Protein AF-A0ABC8CJM3-F1 (afdb_monomer_lite)

Sequence (116 aa):
MDVPVALTVAENIARCACIILVVLPLGVGRVELRTRGARWTYFGLSAAALTVYCATWVPYLHTPTFVTGLELALLPAVMFISCSAALRHHLLTAAGLLFAAAHIWITALAHNGLAS

pLDDT: mean 81.02, std 9.42, range [39.97, 91.38]

Foldseek 3Di:
DDDDPVLVVLLVVLVVQLLCCLVDVVQQDPVQCVDPVSVCLSVVLSVVLVVVLVVLVVVCVVDPDLVSLLCNQPVSLVSQCVSCVVRVRVSSPVSSVSNNVSSNVNSCCVPVPPPD

Organism: Corynebacterium striatum (NCBI:txid43770)

Radius of gyration: 15.53 Å; chains: 1; bounding box: 35×24×46 Å

Secondary structure (DSSP, 8-state):
-PPPHHHHHHHHHHHHHHHHHHHS-TTS-TTTTSSHHHHHHHHHHHHHHHHHHHHHHHHHHH---HHHHHHHHHHHHHHHHHHHHHTT-HHHHHHHHHHHHHHHHHHHHHHH-S--

Structure (mmCIF, N/CA/C/O backbone):
data_AF-A0ABC8CJM3-F1
#
_entry.id   AF-A0ABC8CJM3-F1
#
loop_
_atom_site.group_PDB
_atom_site.id
_atom_site.type_symbol
_atom_site.label_atom_id
_atom_site.label_alt_id
_atom_site.label_comp_id
_atom_site.label_asym_id
_atom_site.label_entity_id
_atom_site.label_seq_id
_atom_site.pdbx_PDB_ins_code
_atom_site.Cartn_x
_atom_site.Cartn_y
_atom_site.Cartn_z
_atom_site.occupancy
_atom_site.B_iso_or_equiv
_atom_site.auth_seq_id
_atom_site.auth_comp_id
_atom_site.auth_asym_id
_atom_site.auth_atom_id
_atom_site.pdbx_PDB_model_num
ATOM 1 N N . MET A 1 1 ? 7.654 -9.121 -23.086 1.00 52.78 1 MET A N 1
ATOM 2 C CA . MET A 1 1 ? 6.268 -9.507 -22.749 1.00 52.78 1 MET A CA 1
ATOM 3 C C . MET A 1 1 ? 5.576 -8.294 -22.169 1.00 52.78 1 MET A C 1
ATOM 5 O O . MET A 1 1 ? 6.157 -7.670 -21.289 1.00 52.78 1 MET A O 1
ATOM 9 N N . ASP A 1 2 ? 4.385 -7.962 -22.653 1.00 67.94 2 ASP A N 1
ATOM 10 C CA . ASP A 1 2 ? 3.602 -6.854 -22.105 1.00 67.94 2 ASP A CA 1
ATOM 11 C C . ASP A 1 2 ? 3.017 -7.226 -20.738 1.00 67.94 2 ASP A C 1
ATOM 13 O O . ASP A 1 2 ? 2.689 -8.388 -20.479 1.00 67.94 2 ASP A O 1
ATOM 17 N N . VAL A 1 3 ? 2.894 -6.241 -19.845 1.00 75.31 3 VAL A N 1
ATOM 18 C CA . VAL A 1 3 ? 2.231 -6.433 -18.549 1.00 75.31 3 VAL A CA 1
ATOM 19 C C . VAL A 1 3 ? 0.773 -6.835 -18.802 1.00 75.31 3 VAL A C 1
ATOM 21 O O . VAL A 1 3 ? 0.061 -6.105 -19.496 1.00 75.31 3 VAL A O 1
ATOM 24 N N . PRO A 1 4 ? 0.289 -7.966 -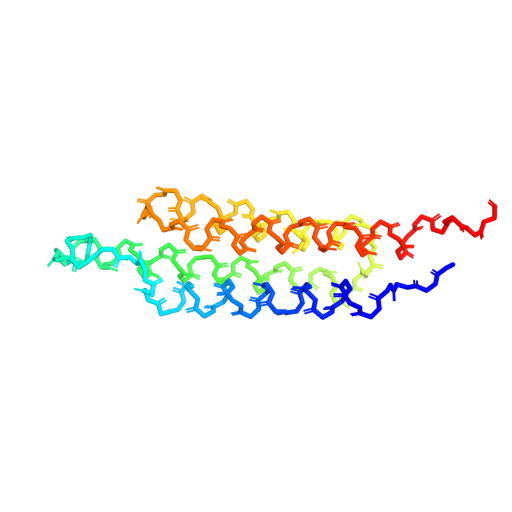18.250 1.00 86.38 4 PRO A N 1
ATOM 25 C CA . PRO A 1 4 ? -1.089 -8.386 -18.456 1.00 86.38 4 PRO A CA 1
ATOM 26 C C . PRO A 1 4 ? -2.063 -7.310 -17.971 1.00 86.38 4 PRO A C 1
ATOM 28 O O . PRO A 1 4 ? -1.988 -6.881 -16.820 1.00 86.38 4 PRO A O 1
ATOM 31 N N . VAL A 1 5 ? -3.032 -6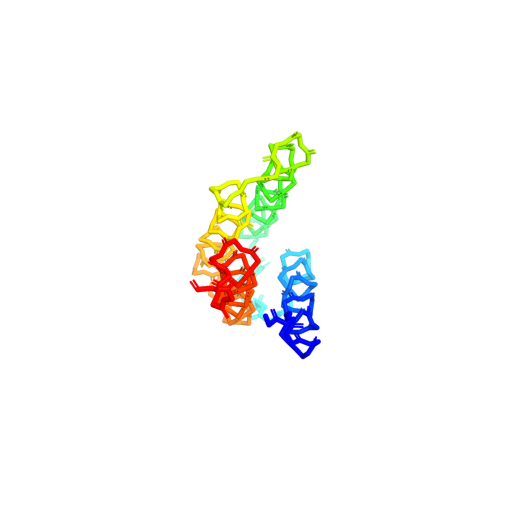.930 -18.808 1.00 87.38 5 VAL A N 1
ATOM 32 C CA . VAL A 1 5 ? -4.053 -5.923 -18.454 1.00 87.38 5 VAL A CA 1
ATOM 33 C C . VAL A 1 5 ? -4.762 -6.286 -17.148 1.00 87.38 5 VAL A C 1
ATOM 35 O O . VAL A 1 5 ? -4.984 -5.424 -16.303 1.00 87.38 5 VAL A O 1
ATOM 38 N N . ALA A 1 6 ? -5.054 -7.573 -16.941 1.00 87.38 6 ALA A N 1
ATOM 39 C CA . ALA A 1 6 ? -5.676 -8.067 -15.716 1.00 87.38 6 ALA A CA 1
ATOM 40 C C . ALA A 1 6 ? -4.849 -7.759 -14.454 1.00 87.38 6 ALA A C 1
ATOM 42 O O . ALA A 1 6 ? -5.426 -7.444 -13.417 1.00 87.38 6 ALA A O 1
ATOM 43 N N . LEU A 1 7 ? -3.516 -7.808 -14.541 1.00 87.94 7 LEU A N 1
ATOM 44 C CA . LEU A 1 7 ? -2.624 -7.528 -13.417 1.00 87.94 7 LEU A CA 1
ATOM 45 C C . LEU A 1 7 ? -2.611 -6.034 -13.079 1.00 87.94 7 LEU A C 1
ATOM 47 O O . LEU A 1 7 ? -2.718 -5.674 -11.911 1.00 87.94 7 LEU A O 1
ATOM 51 N N . THR A 1 8 ? -2.561 -5.168 -14.092 1.00 87.81 8 THR A N 1
ATOM 52 C CA . THR A 1 8 ? -2.652 -3.709 -13.914 1.00 87.81 8 THR A CA 1
ATOM 53 C C . THR A 1 8 ? -4.018 -3.290 -13.369 1.00 87.81 8 THR A C 1
ATOM 55 O O . THR A 1 8 ? -4.108 -2.438 -12.489 1.00 87.81 8 THR A O 1
ATOM 58 N N . VAL A 1 9 ? -5.099 -3.920 -13.841 1.00 90.12 9 VAL A N 1
ATOM 59 C CA . VAL A 1 9 ? -6.452 -3.699 -13.310 1.00 90.12 9 VAL A CA 1
ATOM 60 C C . VAL A 1 9 ? -6.538 -4.149 -11.852 1.00 90.12 9 VAL A C 1
ATOM 62 O O . VAL A 1 9 ? -7.046 -3.400 -11.021 1.00 90.12 9 VAL A O 1
ATOM 65 N N . ALA A 1 10 ? -6.013 -5.331 -11.518 1.00 88.69 10 ALA A N 1
ATOM 66 C CA . ALA A 1 10 ? -5.978 -5.826 -10.145 1.00 88.69 10 ALA A CA 1
ATOM 67 C C . ALA A 1 10 ? -5.164 -4.911 -9.218 1.00 88.69 10 ALA A C 1
ATOM 69 O O . ALA A 1 10 ? -5.623 -4.606 -8.118 1.00 88.69 10 ALA A O 1
ATOM 70 N N . GLU A 1 11 ? -4.004 -4.426 -9.667 1.00 91.38 11 GLU A N 1
ATOM 71 C CA . GLU A 1 11 ? -3.179 -3.469 -8.925 1.00 91.38 11 GLU A CA 1
ATOM 72 C C . GLU A 1 11 ? -3.946 -2.180 -8.633 1.00 91.38 11 GLU A C 1
ATOM 74 O O . GLU A 1 11 ? -3.994 -1.739 -7.484 1.00 91.38 11 GLU A O 1
ATOM 79 N N . ASN A 1 12 ? -4.619 -1.620 -9.640 1.00 89.06 12 ASN A N 1
ATOM 80 C CA . ASN A 1 12 ? -5.360 -0.380 -9.473 1.00 89.06 12 ASN A CA 1
ATOM 81 C C . ASN A 1 12 ? -6.602 -0.564 -8.585 1.00 89.06 12 ASN A C 1
ATOM 83 O O . ASN A 1 12 ? -6.876 0.275 -7.729 1.00 89.06 12 ASN A O 1
ATOM 87 N N . ILE A 1 13 ? -7.322 -1.685 -8.719 1.00 90.50 13 ILE A N 1
ATOM 88 C CA . ILE A 1 13 ? -8.436 -2.032 -7.822 1.00 90.50 13 ILE A CA 1
ATOM 89 C C . ILE A 1 13 ? -7.934 -2.159 -6.382 1.00 90.50 13 ILE A C 1
ATOM 91 O O . ILE A 1 13 ? -8.541 -1.588 -5.477 1.00 90.50 13 ILE A O 1
ATOM 95 N N . ALA A 1 14 ? -6.823 -2.866 -6.160 1.00 88.88 14 ALA A N 1
ATOM 96 C CA . ALA A 1 14 ? -6.248 -3.047 -4.832 1.00 88.88 14 ALA A CA 1
ATOM 97 C C . ALA A 1 14 ? -5.765 -1.717 -4.235 1.00 88.88 14 ALA A C 1
ATOM 99 O O . ALA A 1 14 ? -6.042 -1.433 -3.072 1.00 88.88 14 ALA A O 1
ATOM 100 N N . ARG A 1 15 ? -5.130 -0.857 -5.039 1.00 89.62 15 ARG A N 1
ATOM 101 C CA . ARG A 1 15 ? -4.723 0.500 -4.650 1.00 89.62 15 ARG A CA 1
ATOM 102 C C . ARG A 1 15 ? -5.924 1.346 -4.230 1.00 89.62 15 ARG A C 1
ATOM 104 O O . ARG A 1 15 ? -5.917 1.931 -3.147 1.00 89.62 15 ARG A O 1
ATOM 111 N N . CYS A 1 16 ? -6.970 1.387 -5.057 1.00 88.75 16 CYS A N 1
ATOM 112 C CA . CYS A 1 16 ? -8.205 2.100 -4.743 1.00 88.75 16 CYS A CA 1
ATOM 113 C C . CYS A 1 16 ? -8.861 1.543 -3.476 1.00 88.75 16 CYS A C 1
ATOM 115 O O . CYS A 1 16 ? -9.270 2.321 -2.617 1.00 88.75 16 CYS A O 1
ATOM 117 N N . ALA A 1 17 ? -8.909 0.218 -3.321 1.00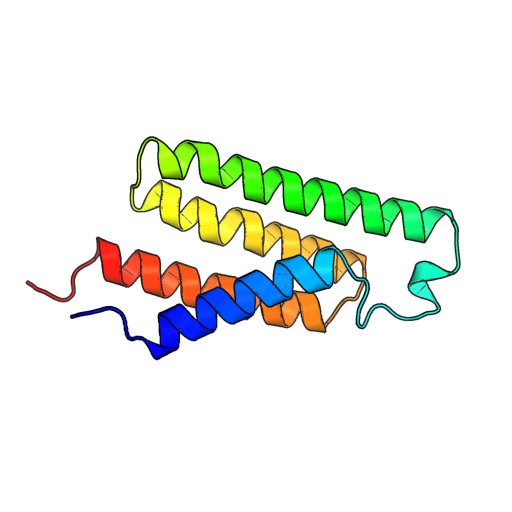 88.12 17 ALA A N 1
ATOM 118 C CA . ALA A 1 17 ? -9.428 -0.424 -2.122 1.00 88.12 17 ALA A CA 1
ATOM 119 C C . ALA A 1 17 ? -8.628 -0.018 -0.875 1.00 88.12 17 ALA A C 1
ATOM 121 O O . ALA A 1 17 ? -9.236 0.399 0.103 1.00 88.12 17 ALA A O 1
ATOM 122 N N . CYS A 1 18 ? -7.291 -0.046 -0.906 1.00 87.25 18 CYS A N 1
ATOM 123 C CA . CYS A 1 18 ? -6.452 0.408 0.209 1.00 87.25 18 CYS A CA 1
ATOM 124 C C . CYS A 1 18 ? -6.754 1.857 0.608 1.00 87.25 18 CYS A C 1
ATOM 126 O O . CYS A 1 18 ? -6.958 2.133 1.787 1.00 87.25 18 CYS A O 1
ATOM 128 N N . ILE A 1 19 ? -6.839 2.771 -0.363 1.00 87.19 19 ILE A N 1
ATOM 129 C CA . ILE A 1 19 ? -7.137 4.188 -0.105 1.00 87.19 19 ILE A CA 1
ATOM 130 C C . ILE A 1 19 ? -8.536 4.343 0.502 1.00 87.19 19 ILE A C 1
ATOM 132 O O . ILE A 1 19 ? -8.699 5.019 1.518 1.00 87.19 19 ILE A O 1
ATOM 136 N N . ILE A 1 20 ? -9.544 3.692 -0.084 1.00 86.56 20 ILE A N 1
ATOM 137 C CA . ILE A 1 20 ? -10.929 3.755 0.395 1.00 86.56 20 ILE A CA 1
ATOM 138 C C . ILE A 1 20 ? -11.038 3.190 1.811 1.00 86.56 20 ILE A C 1
ATOM 140 O O . ILE A 1 20 ? -11.675 3.818 2.644 1.00 86.56 20 ILE A O 1
ATOM 144 N N . LEU A 1 21 ? -10.416 2.044 2.096 1.00 84.12 21 LEU A N 1
ATOM 145 C CA . LEU A 1 21 ? -10.473 1.377 3.402 1.00 84.12 21 LEU A CA 1
ATOM 146 C C . LEU A 1 21 ? -9.658 2.100 4.484 1.00 84.12 21 LEU A C 1
ATOM 148 O O . LEU A 1 21 ? -9.957 1.973 5.664 1.00 84.12 21 LEU A O 1
ATOM 152 N N . VAL A 1 22 ? -8.636 2.867 4.103 1.00 83.88 22 VAL A N 1
ATOM 153 C CA . VAL A 1 22 ? -7.912 3.761 5.019 1.00 83.88 22 VAL A CA 1
ATOM 154 C C . VAL A 1 22 ? -8.756 4.993 5.353 1.00 83.88 22 VAL A C 1
ATOM 156 O O . VAL A 1 22 ? -8.847 5.392 6.513 1.00 83.88 22 VAL A O 1
ATOM 159 N N . VAL A 1 23 ? -9.422 5.592 4.364 1.00 82.06 23 VAL A N 1
ATOM 160 C CA . VAL A 1 23 ? -10.234 6.806 4.566 1.00 82.06 23 VAL A CA 1
ATOM 161 C C . VAL A 1 23 ? -11.572 6.494 5.239 1.00 82.06 23 VAL A C 1
ATOM 163 O O . VAL A 1 23 ? -11.998 7.204 6.151 1.00 82.06 23 VAL A O 1
ATOM 166 N N . LEU A 1 24 ? -12.239 5.431 4.798 1.00 80.75 24 LEU A N 1
ATOM 167 C CA . LEU A 1 24 ? -13.518 4.966 5.311 1.00 80.75 24 LEU A CA 1
ATOM 168 C C . LEU A 1 24 ? -13.286 3.692 6.129 1.00 80.75 24 LEU A C 1
ATOM 170 O O . LEU A 1 24 ? -12.822 2.707 5.562 1.00 80.75 24 LEU A O 1
ATOM 174 N N . PRO A 1 25 ? -13.671 3.654 7.417 1.00 73.06 25 PRO A N 1
ATOM 175 C CA . PRO A 1 25 ? -13.470 2.492 8.284 1.00 73.06 25 PRO A CA 1
ATOM 176 C C . PRO A 1 25 ? -14.447 1.343 7.974 1.00 73.06 25 PRO A C 1
ATOM 178 O O . PRO A 1 25 ? -15.237 0.906 8.815 1.00 73.06 25 PRO A O 1
ATOM 181 N N . LEU A 1 26 ? -14.442 0.860 6.736 1.00 74.81 26 LEU A N 1
ATOM 182 C CA . LEU A 1 26 ? -15.321 -0.197 6.254 1.00 74.81 26 LEU A CA 1
ATOM 183 C C . LEU A 1 26 ? -14.764 -1.559 6.664 1.00 74.81 26 LEU A C 1
ATOM 185 O O . LEU A 1 26 ? -13.780 -2.035 6.114 1.00 74.81 26 LEU A O 1
ATOM 189 N N . GLY A 1 27 ? -15.423 -2.224 7.611 1.00 68.38 27 GLY A N 1
ATOM 190 C CA . GLY A 1 27 ? -14.963 -3.513 8.140 1.00 68.38 27 GLY A CA 1
ATOM 191 C C . GLY A 1 27 ? -14.109 -3.400 9.404 1.00 68.38 27 GLY A C 1
ATOM 192 O O . GLY A 1 27 ? -13.685 -4.426 9.931 1.00 68.38 27 GLY A O 1
ATOM 193 N N . VAL A 1 28 ? -13.921 -2.187 9.935 1.00 70.00 28 VAL A N 1
ATOM 194 C CA . VAL A 1 28 ? -13.525 -1.979 11.335 1.00 70.00 28 VAL A CA 1
ATOM 195 C C . VAL A 1 28 ? -14.757 -2.204 12.210 1.00 70.00 28 VAL A C 1
ATOM 197 O O . VAL A 1 28 ? -15.835 -1.673 11.927 1.00 70.00 28 VAL A O 1
ATOM 200 N N . GLY A 1 29 ? -14.636 -3.004 13.269 1.00 66.00 29 GLY A N 1
ATOM 201 C CA . GLY A 1 29 ? -15.760 -3.271 14.158 1.00 66.00 29 GLY A CA 1
ATOM 202 C C . GLY A 1 29 ? -16.295 -1.984 14.794 1.00 66.00 29 GLY A C 1
ATOM 203 O O . GLY A 1 29 ? -15.545 -1.092 15.194 1.00 66.00 29 GLY A O 1
ATOM 204 N N . ARG A 1 30 ? -17.624 -1.889 14.959 1.00 60.94 30 ARG A N 1
ATOM 205 C CA . ARG A 1 30 ? -18.267 -0.764 15.679 1.00 60.94 30 ARG A CA 1
ATOM 206 C C . ARG A 1 30 ? -17.730 -0.598 17.109 1.00 60.94 30 ARG A C 1
ATOM 208 O O . ARG A 1 30 ? -17.848 0.478 17.691 1.00 60.94 30 ARG A O 1
ATOM 215 N N . VAL A 1 31 ? -17.159 -1.665 17.672 1.00 57.75 31 VAL A N 1
ATOM 216 C CA . VAL A 1 31 ? -16.538 -1.684 19.000 1.00 57.75 31 VAL A CA 1
ATOM 217 C C . VAL A 1 31 ? -15.164 -1.006 18.978 1.00 57.75 31 VAL A C 1
ATOM 219 O O . VAL A 1 31 ? -14.897 -0.205 19.874 1.00 57.75 31 VAL A O 1
ATOM 222 N N . GLU A 1 32 ? -14.339 -1.238 17.949 1.00 61.19 32 GLU A N 1
ATOM 223 C CA . GLU A 1 32 ? -13.020 -0.605 17.811 1.00 61.19 32 GLU A CA 1
ATOM 224 C C . GLU A 1 32 ? -13.106 0.929 17.683 1.00 61.19 32 GLU A C 1
ATOM 226 O O . GLU A 1 32 ? -12.250 1.624 18.212 1.00 61.19 32 GLU A O 1
ATOM 231 N N . LEU A 1 33 ? -14.165 1.502 17.095 1.00 66.50 33 LEU A N 1
ATOM 232 C CA . LEU A 1 33 ? -14.328 2.968 16.966 1.00 66.50 33 LEU A CA 1
ATOM 233 C C . LEU A 1 33 ? -15.141 3.628 18.091 1.00 66.50 33 LEU A C 1
ATOM 235 O O . LEU A 1 33 ? -15.466 4.821 18.027 1.00 66.50 33 LEU A O 1
ATOM 239 N N . ARG A 1 34 ? -15.503 2.874 19.134 1.00 71.69 34 ARG A N 1
ATOM 240 C CA . ARG A 1 34 ? -16.432 3.349 20.169 1.00 71.69 34 ARG A CA 1
ATOM 241 C C . ARG A 1 34 ? -15.834 4.473 21.017 1.00 71.69 34 ARG A C 1
ATOM 243 O O . ARG A 1 34 ? -16.533 5.428 21.363 1.00 71.69 34 ARG A O 1
ATOM 250 N N . THR A 1 35 ? -14.539 4.407 21.323 1.00 78.50 35 THR A N 1
ATOM 251 C CA . THR A 1 35 ? -13.865 5.405 22.165 1.00 78.50 35 THR A CA 1
ATOM 252 C C . THR A 1 35 ? -13.297 6.557 21.336 1.00 78.50 35 THR A C 1
ATOM 254 O O . THR A 1 35 ? -12.899 6.394 20.183 1.00 78.50 35 THR A O 1
ATOM 257 N N . ARG A 1 36 ? -13.243 7.756 21.932 1.00 78.88 36 ARG A N 1
ATOM 258 C CA . ARG A 1 36 ? -12.650 8.935 21.281 1.00 78.88 36 ARG A CA 1
ATOM 259 C C . ARG A 1 36 ? -11.169 8.709 20.957 1.00 78.88 36 ARG A C 1
ATOM 261 O O . ARG A 1 36 ? -10.730 9.119 19.892 1.00 78.88 36 ARG A O 1
ATOM 268 N N . GLY A 1 37 ? -10.444 8.017 21.842 1.00 79.75 37 GLY A N 1
ATOM 269 C CA . GLY A 1 37 ? -9.042 7.645 21.636 1.00 79.75 37 GLY A CA 1
ATOM 270 C C . GLY A 1 37 ? -8.851 6.747 20.416 1.00 79.75 37 GLY A C 1
ATOM 271 O O . GLY A 1 37 ? -8.078 7.094 19.534 1.00 79.75 37 GLY A O 1
ATOM 272 N N . ALA A 1 38 ? -9.626 5.666 20.297 1.00 77.00 38 ALA A N 1
ATOM 273 C CA . ALA A 1 38 ? -9.480 4.740 19.177 1.00 77.00 38 ALA A CA 1
ATOM 274 C C . ALA A 1 38 ? -9.829 5.372 17.817 1.00 77.00 38 ALA A C 1
ATOM 276 O O . ALA A 1 38 ? -9.175 5.074 16.821 1.00 77.00 38 ALA A O 1
ATOM 277 N N . ARG A 1 39 ? -10.784 6.315 17.771 1.00 79.62 39 ARG A N 1
ATOM 278 C CA . ARG A 1 39 ? -11.045 7.110 16.555 1.00 79.62 39 ARG A CA 1
ATOM 279 C C . ARG A 1 39 ? -9.853 7.981 16.164 1.00 79.62 39 ARG A C 1
ATOM 281 O O . ARG A 1 39 ? -9.489 8.003 14.994 1.00 79.62 39 ARG A O 1
ATOM 288 N N . TRP A 1 40 ? -9.234 8.678 17.118 1.00 83.62 40 TRP A N 1
ATOM 289 C CA . TRP A 1 40 ? -8.044 9.488 16.837 1.00 83.62 40 TRP A CA 1
ATOM 290 C C . TRP A 1 40 ? -6.859 8.639 16.393 1.00 83.62 40 TRP A C 1
ATOM 292 O O . TRP A 1 40 ? -6.173 9.018 15.451 1.00 83.62 40 TRP A O 1
ATOM 302 N N . THR A 1 41 ? -6.650 7.478 17.014 1.00 82.12 41 THR A N 1
ATOM 303 C CA . THR A 1 41 ? -5.617 6.529 16.588 1.00 82.12 41 THR A CA 1
ATOM 304 C C . THR A 1 41 ? -5.885 6.027 15.172 1.00 82.12 41 THR A C 1
ATOM 306 O O . THR A 1 41 ? -4.976 6.050 14.350 1.00 82.12 41 THR A O 1
ATOM 309 N N . TYR A 1 42 ? -7.130 5.653 14.857 1.00 81.94 42 TYR A N 1
ATOM 310 C CA . TYR A 1 42 ? -7.530 5.240 13.511 1.00 81.94 42 TYR A CA 1
ATOM 311 C C . TYR A 1 42 ? -7.223 6.323 12.471 1.00 81.94 42 TYR A C 1
ATOM 313 O O . TYR A 1 42 ? -6.484 6.072 11.522 1.00 81.94 42 TYR A O 1
ATOM 321 N N . PHE A 1 43 ? -7.748 7.538 12.657 1.00 82.94 43 PHE A N 1
ATOM 322 C CA . PHE A 1 43 ? -7.558 8.623 11.692 1.00 82.94 43 PHE A CA 1
ATOM 323 C C . PHE A 1 43 ? -6.105 9.095 11.632 1.00 82.94 43 PHE A C 1
ATOM 325 O O . PHE A 1 43 ? -5.627 9.420 10.552 1.00 82.94 43 PHE A O 1
ATOM 332 N N . GLY A 1 44 ? -5.387 9.094 12.757 1.00 87.25 44 GLY A N 1
ATOM 333 C CA . GLY A 1 44 ? -3.972 9.453 12.818 1.00 87.25 44 GLY A CA 1
ATOM 334 C C . GLY A 1 44 ? -3.089 8.471 12.051 1.00 87.25 44 GLY A C 1
ATOM 335 O O . GLY A 1 44 ? -2.309 8.894 11.202 1.00 87.25 44 GLY A O 1
ATOM 336 N N . LEU A 1 45 ? -3.253 7.164 12.286 1.00 84.19 45 LEU A N 1
ATOM 337 C CA . LEU A 1 45 ? -2.522 6.132 11.544 1.00 84.19 45 LEU A CA 1
ATOM 338 C C . LEU A 1 45 ? -2.913 6.119 10.062 1.00 84.19 45 LEU A C 1
ATOM 340 O O . LEU A 1 45 ? -2.051 5.962 9.204 1.00 84.19 45 LEU A O 1
ATOM 344 N N . SER A 1 46 ? -4.189 6.348 9.751 1.00 85.00 46 SER A N 1
ATOM 345 C CA . SER A 1 46 ? -4.686 6.441 8.374 1.00 85.00 46 SER A CA 1
ATOM 346 C C . SER A 1 46 ? -4.120 7.655 7.632 1.00 85.00 46 SER A C 1
ATOM 348 O O . SER A 1 46 ? -3.684 7.538 6.489 1.00 85.00 46 SER A O 1
ATOM 350 N N . ALA A 1 47 ? -4.067 8.818 8.285 1.00 86.88 47 ALA A N 1
ATOM 351 C CA . ALA A 1 47 ? -3.491 10.034 7.720 1.00 86.88 47 ALA A CA 1
ATOM 352 C C . ALA A 1 47 ? -1.975 9.903 7.528 1.00 86.88 47 ALA A C 1
ATOM 354 O O . ALA A 1 47 ? -1.459 10.258 6.468 1.00 86.88 47 ALA A O 1
ATOM 355 N N . ALA A 1 48 ? -1.268 9.343 8.515 1.00 87.56 48 ALA A N 1
ATOM 356 C CA . ALA A 1 48 ? 0.148 9.011 8.388 1.00 87.56 48 ALA A CA 1
ATOM 357 C C . ALA A 1 48 ? 0.379 8.055 7.211 1.00 87.56 48 ALA A C 1
ATOM 359 O O . ALA A 1 48 ? 1.272 8.290 6.397 1.00 87.56 48 ALA A O 1
ATOM 360 N N . ALA A 1 49 ? -0.487 7.046 7.068 1.00 84.44 49 ALA A N 1
ATOM 361 C CA . ALA A 1 49 ? -0.412 6.102 5.971 1.00 84.44 49 ALA A CA 1
ATOM 362 C C . ALA A 1 49 ? -0.566 6.773 4.602 1.00 84.44 49 ALA A C 1
ATOM 364 O O . ALA A 1 49 ? 0.251 6.601 3.699 1.00 84.44 49 ALA A O 1
ATOM 365 N N . LEU A 1 50 ? -1.572 7.622 4.450 1.00 86.31 50 LEU A N 1
ATOM 366 C CA . LEU A 1 50 ? -1.759 8.346 3.200 1.00 86.31 50 LEU A CA 1
ATOM 367 C C . LEU A 1 50 ? -0.595 9.310 2.909 1.00 86.31 50 LEU A C 1
ATOM 369 O O . LEU A 1 50 ? -0.185 9.454 1.761 1.00 86.31 50 LEU A O 1
ATOM 373 N N . THR A 1 51 ? -0.028 9.926 3.948 1.00 88.19 51 THR A N 1
ATOM 374 C CA . THR A 1 51 ? 1.083 10.882 3.822 1.00 88.19 51 THR A CA 1
ATOM 375 C C . THR A 1 51 ? 2.342 10.208 3.296 1.00 88.19 51 THR A C 1
ATOM 377 O O . THR A 1 51 ? 2.948 10.704 2.351 1.00 88.19 51 THR A O 1
ATOM 380 N N . VAL A 1 52 ? 2.721 9.063 3.865 1.00 86.38 52 VAL A N 1
ATOM 381 C CA . VAL A 1 52 ? 3.885 8.296 3.402 1.00 86.38 52 VAL A CA 1
ATOM 382 C C . VAL A 1 52 ? 3.663 7.791 1.981 1.00 86.38 52 VAL A C 1
ATOM 384 O O . VAL A 1 52 ? 4.568 7.909 1.162 1.00 86.38 52 VAL A O 1
ATOM 387 N N . TYR A 1 53 ? 2.461 7.305 1.651 1.00 85.00 53 TYR A N 1
ATOM 388 C CA . TYR A 1 53 ? 2.139 6.920 0.277 1.00 85.00 53 TYR A CA 1
ATOM 389 C C . TYR A 1 53 ? 2.356 8.089 -0.697 1.00 85.00 53 TYR A C 1
ATOM 391 O O . TYR A 1 53 ? 3.095 7.955 -1.670 1.00 85.00 53 TYR A O 1
ATOM 399 N N . CYS A 1 54 ? 1.804 9.268 -0.405 1.00 85.88 54 CYS A N 1
ATOM 400 C CA . CYS A 1 54 ? 2.034 10.462 -1.220 1.00 85.88 54 CYS A CA 1
ATOM 401 C C . CYS A 1 54 ? 3.519 10.862 -1.276 1.00 85.88 54 CYS A C 1
ATOM 403 O O . CYS A 1 54 ? 4.007 11.253 -2.333 1.00 85.88 54 CYS A O 1
ATOM 405 N N . ALA A 1 55 ? 4.259 10.729 -0.173 1.00 86.50 55 ALA A N 1
ATOM 406 C CA . ALA A 1 55 ? 5.687 11.030 -0.133 1.00 86.50 55 ALA A CA 1
ATOM 407 C C . ALA A 1 55 ? 6.509 10.077 -1.015 1.00 86.50 55 ALA A C 1
ATOM 409 O O . ALA A 1 55 ? 7.442 10.529 -1.671 1.00 86.50 55 ALA A O 1
ATOM 410 N N . THR A 1 56 ? 6.137 8.793 -1.100 1.00 83.69 56 THR A N 1
ATOM 411 C CA . THR A 1 56 ? 6.812 7.810 -1.972 1.00 83.69 56 THR A CA 1
ATOM 412 C C . THR A 1 56 ? 6.616 8.079 -3.466 1.00 83.69 56 THR A C 1
ATOM 414 O O . THR A 1 56 ? 7.448 7.669 -4.272 1.00 83.69 56 THR A O 1
ATOM 417 N N . TRP A 1 57 ? 5.585 8.840 -3.854 1.00 83.81 57 TRP A N 1
ATOM 418 C CA . TRP A 1 57 ? 5.413 9.275 -5.244 1.00 83.81 57 TRP A CA 1
ATOM 419 C C . TRP A 1 57 ? 6.444 10.317 -5.678 1.00 83.81 57 TRP A C 1
ATOM 421 O O . TRP A 1 57 ? 6.835 10.322 -6.840 1.00 83.81 57 TRP A O 1
ATOM 431 N N . VAL A 1 58 ? 6.915 11.176 -4.770 1.00 85.75 58 VAL A N 1
ATOM 432 C CA . VAL A 1 58 ? 7.888 12.233 -5.093 1.00 85.75 58 VAL A CA 1
ATOM 433 C C . VAL A 1 58 ? 9.164 11.665 -5.739 1.00 85.75 58 VAL A C 1
ATOM 435 O O . VAL A 1 58 ? 9.461 12.056 -6.869 1.00 85.75 58 VAL A O 1
ATOM 438 N N . PRO A 1 59 ? 9.907 10.724 -5.119 1.00 80.25 59 PRO A N 1
ATOM 439 C CA . PRO A 1 59 ? 11.113 10.169 -5.735 1.00 80.25 59 PRO A CA 1
ATOM 440 C C . PRO A 1 59 ? 10.813 9.370 -7.010 1.00 80.25 59 PRO A C 1
ATOM 442 O O . PRO A 1 59 ? 11.585 9.440 -7.964 1.00 80.25 59 PRO A O 1
ATOM 445 N N . TYR A 1 60 ? 9.678 8.664 -7.067 1.00 82.31 60 TYR A N 1
ATOM 446 C CA . TYR A 1 60 ? 9.278 7.899 -8.251 1.00 82.31 60 TYR A CA 1
ATOM 447 C C . TYR A 1 60 ? 9.022 8.794 -9.474 1.00 82.31 60 TYR A C 1
ATOM 449 O O . TYR A 1 60 ? 9.440 8.459 -10.580 1.00 82.31 60 TYR A O 1
ATOM 457 N N . LEU A 1 61 ? 8.380 9.953 -9.282 1.00 84.38 61 LEU A N 1
ATOM 458 C CA . LEU A 1 61 ? 8.112 10.916 -10.357 1.00 84.38 61 LEU A CA 1
ATOM 459 C C . LEU A 1 61 ? 9.386 11.593 -10.877 1.00 84.38 61 LEU A C 1
ATOM 461 O O . LEU A 1 61 ? 9.451 11.942 -12.053 1.00 84.38 61 LEU A O 1
ATOM 465 N N . HIS A 1 62 ? 10.388 11.786 -10.017 1.00 83.00 62 HIS A N 1
ATOM 466 C CA . HIS A 1 62 ? 11.656 12.401 -10.409 1.00 83.00 62 HIS A CA 1
ATOM 467 C C . HIS A 1 62 ? 12.606 11.418 -11.097 1.00 83.00 62 HIS A C 1
ATOM 469 O O . HIS A 1 62 ? 13.249 11.774 -12.083 1.00 83.00 62 HIS A O 1
ATOM 475 N N . THR A 1 63 ? 12.708 10.192 -10.585 1.00 79.25 63 THR A N 1
ATOM 476 C CA . THR A 1 63 ? 13.656 9.184 -11.072 1.00 79.25 63 THR A CA 1
ATOM 477 C C . THR A 1 63 ? 13.017 7.795 -11.050 1.00 79.25 63 THR A C 1
ATOM 479 O O . THR A 1 63 ? 13.262 7.036 -10.110 1.00 79.25 63 THR A O 1
ATOM 482 N N . PRO A 1 64 ? 12.210 7.433 -12.066 1.00 78.38 64 PRO A N 1
ATOM 483 C CA . PRO A 1 64 ? 11.559 6.130 -12.123 1.00 78.38 64 PRO A CA 1
ATOM 484 C C . PRO A 1 64 ? 12.596 5.033 -12.395 1.00 78.38 64 PRO A C 1
ATOM 486 O O . PRO A 1 64 ? 13.029 4.806 -13.521 1.00 78.38 64 PRO A O 1
ATOM 489 N N . THR A 1 65 ? 13.002 4.353 -11.331 1.00 83.00 65 THR A N 1
ATOM 490 C CA . THR A 1 65 ? 13.921 3.208 -11.326 1.00 83.00 65 THR A CA 1
ATOM 491 C C . THR A 1 65 ? 13.277 2.004 -10.647 1.00 83.00 65 THR A C 1
ATOM 493 O O . THR A 1 65 ? 12.280 2.141 -9.929 1.00 83.00 65 THR A O 1
ATOM 496 N N . PHE A 1 66 ? 13.882 0.824 -10.805 1.00 81.44 66 PHE A N 1
ATOM 497 C CA . PHE A 1 66 ? 13.405 -0.411 -10.181 1.00 81.44 66 PHE A CA 1
ATOM 498 C C . PHE A 1 66 ? 13.256 -0.245 -8.673 1.00 81.44 66 PHE A C 1
ATOM 500 O O . PHE A 1 66 ? 12.226 -0.597 -8.107 1.00 81.44 66 PHE A O 1
ATOM 507 N N . VAL A 1 67 ? 14.270 0.355 -8.045 1.00 82.62 67 VAL A N 1
ATOM 508 C CA . VAL A 1 67 ? 14.315 0.591 -6.602 1.00 82.62 67 VAL A CA 1
ATOM 509 C C . VAL A 1 67 ? 13.181 1.520 -6.184 1.00 82.62 67 VAL A C 1
ATOM 511 O O . VAL A 1 67 ? 12.391 1.144 -5.329 1.00 82.62 67 VAL A O 1
ATOM 514 N N . THR A 1 68 ? 13.013 2.667 -6.848 1.00 82.94 68 THR A N 1
ATOM 515 C CA . THR A 1 68 ? 11.926 3.605 -6.508 1.00 82.94 68 THR A CA 1
ATOM 516 C C . THR A 1 68 ? 10.531 3.022 -6.757 1.00 82.94 68 THR A C 1
ATOM 518 O O . THR A 1 68 ? 9.601 3.319 -6.016 1.00 82.94 68 THR A O 1
ATOM 521 N N . GLY A 1 69 ? 10.364 2.159 -7.769 1.00 82.06 69 GLY A N 1
ATOM 522 C CA . GLY A 1 69 ? 9.102 1.455 -8.016 1.00 82.06 69 GLY A CA 1
ATOM 523 C C . GLY A 1 69 ? 8.834 0.354 -6.989 1.00 82.06 69 GLY A C 1
ATOM 524 O O . GLY A 1 69 ? 7.688 0.092 -6.632 1.00 82.06 69 GLY A O 1
ATOM 525 N N . LEU A 1 70 ? 9.886 -0.283 -6.472 1.00 83.94 70 LEU A N 1
ATOM 526 C CA . LEU A 1 70 ? 9.776 -1.262 -5.398 1.00 83.94 70 LEU A CA 1
ATOM 527 C C . LEU A 1 70 ? 9.473 -0.583 -4.056 1.00 83.94 70 LEU A C 1
ATOM 529 O O . LEU A 1 70 ? 8.643 -1.076 -3.297 1.00 83.94 70 LEU A O 1
ATOM 533 N N . GLU A 1 71 ? 10.083 0.570 -3.785 1.00 84.81 71 GLU A N 1
ATOM 534 C CA . GLU A 1 71 ? 9.773 1.419 -2.631 1.00 84.81 71 GLU A CA 1
ATOM 535 C C . GLU A 1 71 ? 8.309 1.875 -2.648 1.00 84.81 71 GLU A C 1
ATOM 537 O O . GLU A 1 71 ? 7.626 1.766 -1.627 1.00 84.81 71 GLU A O 1
ATOM 542 N N . LEU A 1 72 ? 7.799 2.282 -3.818 1.00 83.88 72 LEU A N 1
ATOM 543 C CA . LEU A 1 72 ? 6.393 2.640 -4.037 1.00 83.88 72 LEU A CA 1
ATOM 544 C C . LEU A 1 72 ? 5.426 1.468 -3.775 1.00 83.88 72 LEU A C 1
ATOM 546 O O . LEU A 1 72 ? 4.263 1.689 -3.444 1.00 83.88 72 LEU A O 1
ATOM 550 N N . ALA A 1 73 ? 5.891 0.221 -3.880 1.00 83.12 73 ALA A N 1
ATOM 551 C CA . ALA A 1 73 ? 5.110 -0.961 -3.519 1.00 83.12 73 ALA A CA 1
ATOM 552 C C . ALA A 1 73 ? 5.208 -1.276 -2.020 1.00 83.12 73 ALA A C 1
ATOM 554 O O . ALA A 1 73 ? 4.199 -1.433 -1.332 1.00 83.12 73 ALA A O 1
ATOM 555 N N . LEU A 1 74 ? 6.441 -1.397 -1.520 1.00 83.00 74 LEU A N 1
ATOM 556 C CA . LEU A 1 74 ? 6.747 -1.971 -0.214 1.00 83.00 74 LEU A CA 1
ATOM 557 C C . LEU A 1 74 ? 6.444 -1.013 0.931 1.00 83.00 74 LEU A C 1
ATOM 559 O O . LEU A 1 74 ? 5.813 -1.439 1.898 1.00 83.00 74 LEU A O 1
ATOM 563 N N . LEU A 1 75 ? 6.856 0.258 0.846 1.00 83.06 75 LEU A N 1
ATOM 564 C CA . LEU A 1 75 ? 6.611 1.208 1.935 1.00 83.06 75 LEU A CA 1
ATOM 565 C C . LEU A 1 75 ? 5.105 1.394 2.177 1.00 83.06 75 LEU A C 1
ATOM 567 O O . LEU A 1 75 ? 4.674 1.251 3.327 1.00 83.06 75 LEU A O 1
ATOM 571 N N . PRO A 1 76 ? 4.274 1.628 1.140 1.00 79.19 76 PRO A N 1
ATOM 572 C CA . PRO A 1 76 ? 2.836 1.745 1.335 1.00 79.19 76 PRO A CA 1
ATOM 573 C C . PRO A 1 76 ? 2.200 0.448 1.829 1.00 79.19 76 PRO A C 1
ATOM 575 O O . PRO A 1 76 ? 1.394 0.482 2.756 1.00 79.19 76 PRO A O 1
ATOM 578 N N . ALA A 1 77 ? 2.594 -0.702 1.275 1.00 85.69 77 ALA A N 1
ATOM 579 C CA . ALA A 1 77 ? 2.045 -1.992 1.675 1.00 85.69 77 ALA A CA 1
ATOM 580 C C . ALA A 1 77 ? 2.344 -2.346 3.135 1.00 85.69 77 ALA A C 1
ATOM 582 O O . ALA A 1 77 ? 1.424 -2.679 3.880 1.00 85.69 77 ALA A O 1
ATOM 583 N N . VAL A 1 78 ? 3.607 -2.249 3.565 1.00 86.50 78 VAL A N 1
ATOM 584 C CA . VAL A 1 78 ? 4.020 -2.552 4.947 1.00 86.50 78 VAL A CA 1
ATOM 585 C C . VAL A 1 78 ? 3.242 -1.694 5.931 1.00 86.50 78 VAL A C 1
ATOM 587 O O . VAL A 1 78 ? 2.775 -2.175 6.961 1.00 86.50 78 VAL A O 1
ATOM 590 N N . MET A 1 79 ? 3.054 -0.428 5.600 1.00 83.75 79 MET A N 1
ATOM 591 C CA . MET A 1 79 ? 2.354 0.512 6.451 1.00 83.75 79 MET A CA 1
ATOM 592 C C . MET A 1 79 ? 0.836 0.302 6.448 1.00 83.75 79 MET A C 1
ATOM 594 O O . MET A 1 79 ? 0.240 0.343 7.522 1.00 83.75 79 MET A O 1
ATOM 598 N N . PHE A 1 80 ? 0.203 0.002 5.308 1.00 83.12 80 PHE A N 1
ATOM 599 C CA . PHE A 1 80 ? -1.214 -0.380 5.273 1.00 83.12 80 PHE A CA 1
ATOM 600 C C . PHE A 1 80 ? -1.472 -1.668 6.057 1.00 83.12 80 PHE A C 1
ATOM 602 O O . PHE A 1 80 ? -2.436 -1.724 6.816 1.00 83.12 80 PHE A O 1
ATOM 609 N N . ILE A 1 81 ? -0.583 -2.659 5.948 1.00 84.06 81 ILE A N 1
ATOM 610 C CA . ILE A 1 81 ? -0.659 -3.922 6.695 1.00 84.06 81 ILE A CA 1
ATOM 611 C C . ILE A 1 81 ? -0.413 -3.697 8.195 1.00 84.06 81 ILE A C 1
ATOM 613 O O . ILE A 1 81 ? -1.089 -4.281 9.039 1.00 84.06 81 ILE A O 1
ATOM 617 N N . SER A 1 82 ? 0.526 -2.824 8.558 1.00 81.81 82 SER A N 1
ATOM 618 C CA . SER A 1 82 ? 0.785 -2.481 9.964 1.00 81.81 82 SER A CA 1
ATOM 619 C C . SER A 1 82 ? -0.397 -1.727 10.579 1.00 81.81 82 SER A C 1
ATOM 621 O O . SER A 1 82 ? -0.820 -2.024 11.697 1.00 81.81 82 SER A O 1
ATOM 623 N N . CYS A 1 83 ? -0.977 -0.789 9.827 1.00 79.00 83 CYS A N 1
ATOM 624 C CA . CYS A 1 83 ? -2.168 -0.042 10.218 1.00 79.00 83 CYS A CA 1
ATOM 625 C C . CYS A 1 83 ? -3.377 -0.979 10.362 1.00 79.00 83 CYS A C 1
ATOM 627 O O . CYS A 1 83 ? -4.093 -0.934 11.364 1.00 79.00 83 CYS A O 1
ATOM 629 N N . SER A 1 84 ? -3.563 -1.903 9.415 1.00 81.81 84 SER A N 1
ATOM 630 C CA . SER A 1 84 ? -4.639 -2.886 9.475 1.00 81.81 84 SER A CA 1
ATOM 631 C C . SER A 1 84 ? -4.465 -3.875 10.6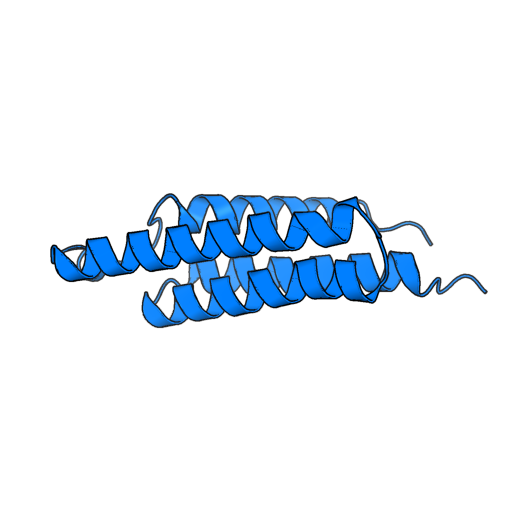25 1.00 81.81 84 SER A C 1
ATOM 633 O O . SER A 1 84 ? -5.457 -4.223 11.258 1.00 81.81 84 SER A O 1
ATOM 635 N N . ALA A 1 85 ? -3.240 -4.289 10.957 1.00 80.62 85 ALA A N 1
ATOM 636 C CA . ALA A 1 85 ? -2.967 -5.135 12.116 1.00 80.62 85 ALA A CA 1
ATOM 637 C C . ALA A 1 85 ? -3.293 -4.415 13.433 1.00 80.62 85 ALA A C 1
ATOM 639 O O . ALA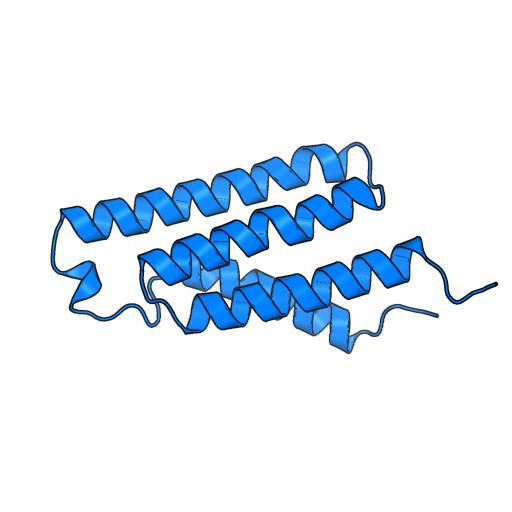 A 1 85 ? -3.996 -4.974 14.277 1.00 80.62 85 ALA A O 1
ATOM 640 N N . ALA A 1 86 ? -2.865 -3.155 13.579 1.00 75.38 86 ALA A N 1
ATOM 641 C CA . ALA A 1 86 ? -3.161 -2.334 14.755 1.00 75.38 86 ALA A CA 1
ATOM 642 C C . ALA A 1 86 ? -4.672 -2.112 14.962 1.00 75.38 86 ALA A C 1
ATOM 644 O O . ALA A 1 86 ? -5.136 -1.987 16.095 1.00 75.38 86 ALA A O 1
ATOM 645 N N . LEU A 1 87 ? -5.442 -2.092 13.871 1.00 72.38 87 LEU A N 1
ATOM 646 C CA . LEU A 1 87 ? -6.884 -1.829 13.858 1.00 72.38 87 LEU A CA 1
ATOM 647 C C . LEU A 1 87 ? -7.740 -3.088 13.634 1.00 72.38 87 LEU A C 1
ATOM 649 O O . LEU A 1 87 ? -8.960 -2.980 13.514 1.00 72.38 87 LEU A O 1
ATOM 653 N N . ARG A 1 88 ? -7.115 -4.273 13.551 1.00 79.19 88 ARG A N 1
ATOM 654 C CA . ARG A 1 88 ? -7.745 -5.568 13.215 1.00 79.19 88 ARG A CA 1
ATOM 655 C C . ARG A 1 88 ? -8.595 -5.534 11.932 1.00 79.19 88 ARG A C 1
ATOM 657 O O . ARG A 1 88 ? -9.599 -6.229 11.796 1.00 79.19 88 ARG A O 1
ATOM 664 N N . HIS A 1 89 ? -8.177 -4.730 10.962 1.00 82.62 89 HIS A N 1
ATOM 665 C CA . HIS A 1 89 ? -8.898 -4.468 9.725 1.00 82.62 89 HIS A CA 1
ATOM 666 C C . HIS A 1 89 ? -8.565 -5.510 8.643 1.00 82.62 89 HIS A C 1
ATOM 668 O O . HIS A 1 89 ? -7.801 -5.254 7.715 1.00 82.62 89 HIS A O 1
ATOM 674 N N . HIS A 1 90 ? -9.188 -6.688 8.711 1.00 82.38 90 HIS A N 1
ATOM 675 C CA . HIS A 1 90 ? -8.886 -7.818 7.815 1.00 82.38 90 HIS A CA 1
ATOM 676 C C . HIS A 1 90 ? -8.981 -7.495 6.308 1.00 82.38 90 HIS A C 1
ATOM 678 O O . HIS A 1 90 ? -8.142 -7.950 5.533 1.00 82.38 90 HIS A O 1
ATOM 684 N N . LEU A 1 91 ? -9.953 -6.670 5.891 1.00 83.44 91 LEU A N 1
ATOM 685 C CA . LEU A 1 91 ? -10.099 -6.254 4.486 1.00 83.44 91 LEU A CA 1
ATOM 686 C C . LEU A 1 91 ? -8.920 -5.403 3.988 1.00 83.44 91 LEU A C 1
ATOM 688 O O . LEU A 1 91 ? -8.463 -5.598 2.865 1.00 83.44 91 LEU A O 1
ATOM 692 N N . LEU A 1 92 ? -8.399 -4.498 4.825 1.00 84.88 92 LEU A N 1
ATOM 693 C CA . LEU A 1 92 ? -7.254 -3.656 4.483 1.00 84.88 92 LEU A CA 1
ATOM 694 C C . LEU A 1 92 ? -5.973 -4.492 4.408 1.00 84.88 92 LEU A C 1
ATOM 696 O O . LEU A 1 92 ? -5.153 -4.263 3.527 1.00 84.88 92 LEU A O 1
ATOM 700 N N . THR A 1 93 ? -5.839 -5.519 5.255 1.00 87.25 93 THR A N 1
ATOM 701 C CA . THR A 1 93 ? -4.740 -6.488 5.144 1.00 87.25 93 THR A CA 1
ATOM 702 C C . THR A 1 93 ? -4.773 -7.212 3.798 1.00 87.25 93 THR A C 1
ATOM 704 O O . THR A 1 93 ? -3.754 -7.279 3.115 1.00 87.25 93 THR A O 1
ATOM 707 N N . ALA A 1 94 ? -5.936 -7.730 3.389 1.00 88.50 94 ALA A N 1
ATOM 708 C CA . ALA A 1 94 ? -6.078 -8.445 2.121 1.00 88.50 94 ALA A CA 1
ATOM 709 C C . ALA A 1 94 ? -5.814 -7.532 0.911 1.00 88.50 94 ALA A C 1
ATOM 711 O O . ALA A 1 94 ? -5.069 -7.911 0.007 1.00 88.50 94 ALA A O 1
ATOM 712 N N . ALA A 1 95 ? -6.368 -6.315 0.920 1.00 87.56 95 ALA A N 1
ATOM 713 C CA . ALA A 1 95 ? -6.130 -5.324 -0.125 1.00 87.56 95 ALA A CA 1
ATOM 714 C C . ALA A 1 95 ? -4.651 -4.907 -0.192 1.00 87.56 95 ALA A C 1
ATOM 716 O O . ALA A 1 95 ? -4.082 -4.859 -1.279 1.00 87.56 95 ALA A O 1
ATOM 717 N N . GLY A 1 96 ? -4.009 -4.685 0.961 1.00 87.25 96 GLY A N 1
ATOM 718 C CA . GLY A 1 96 ? -2.595 -4.323 1.054 1.00 87.25 96 GLY A CA 1
ATOM 719 C C . GLY A 1 96 ? -1.667 -5.410 0.516 1.00 87.25 96 GLY A C 1
ATOM 720 O O . GLY A 1 96 ? -0.739 -5.104 -0.228 1.00 87.25 96 GLY A O 1
ATOM 721 N N . LEU A 1 97 ? -1.949 -6.680 0.822 1.00 89.88 97 LEU A N 1
ATOM 722 C CA . LEU A 1 97 ? -1.199 -7.817 0.279 1.00 89.88 97 LEU A CA 1
ATOM 723 C C . LEU A 1 97 ? -1.381 -7.955 -1.235 1.00 89.88 97 LEU A C 1
ATOM 725 O O . LEU A 1 97 ? -0.398 -8.149 -1.949 1.00 89.88 97 LEU A O 1
ATOM 729 N N . LEU A 1 98 ? -2.618 -7.830 -1.731 1.00 89.88 98 LEU A N 1
ATOM 730 C CA . LEU A 1 98 ? -2.903 -7.903 -3.164 1.00 89.88 98 LEU A CA 1
ATOM 731 C C . LEU A 1 98 ? -2.224 -6.760 -3.928 1.00 89.88 98 LEU A C 1
ATOM 733 O O . LEU A 1 98 ? -1.615 -6.999 -4.967 1.00 89.88 98 LEU A O 1
ATOM 737 N N . PHE A 1 99 ? -2.284 -5.542 -3.386 1.00 89.56 99 PHE A N 1
ATOM 738 C CA . PHE A 1 99 ? -1.594 -4.374 -3.925 1.00 89.56 99 PHE A CA 1
ATOM 739 C C . PHE A 1 99 ? -0.082 -4.609 -3.984 1.00 89.56 99 PHE A C 1
ATOM 741 O O . PHE A 1 99 ? 0.510 -4.453 -5.048 1.00 89.56 99 PHE A O 1
ATOM 748 N N . ALA A 1 100 ? 0.531 -5.050 -2.880 1.00 88.31 100 ALA A N 1
ATOM 749 C CA . ALA A 1 100 ? 1.965 -5.319 -2.822 1.00 88.31 100 ALA A CA 1
ATOM 750 C C . ALA A 1 100 ? 2.387 -6.360 -3.862 1.00 88.31 100 ALA A C 1
ATOM 752 O O . ALA A 1 100 ? 3.304 -6.121 -4.642 1.00 88.31 100 ALA A O 1
ATOM 753 N N . ALA A 1 101 ? 1.691 -7.499 -3.903 1.00 89.44 101 ALA A N 1
ATOM 754 C CA . ALA A 1 101 ? 2.000 -8.588 -4.820 1.00 89.44 101 ALA A CA 1
ATOM 755 C C . ALA A 1 101 ? 1.870 -8.146 -6.283 1.00 89.44 101 ALA A C 1
ATOM 757 O O . ALA A 1 101 ? 2.782 -8.378 -7.076 1.00 89.44 101 ALA A O 1
ATOM 758 N N . ALA A 1 102 ? 0.770 -7.471 -6.633 1.00 88.31 102 ALA A N 1
ATOM 759 C CA . ALA A 1 102 ? 0.540 -7.001 -7.992 1.00 88.31 102 ALA A CA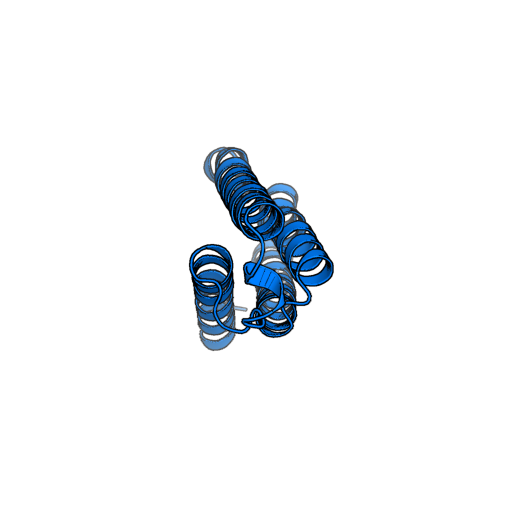 1
ATOM 760 C C . ALA A 1 102 ? 1.567 -5.935 -8.405 1.00 88.31 102 ALA A C 1
ATOM 762 O O . ALA A 1 102 ? 2.155 -6.042 -9.478 1.00 88.31 102 ALA A O 1
ATOM 763 N N . HIS A 1 103 ? 1.844 -4.953 -7.544 1.00 86.31 103 HIS A N 1
ATOM 764 C CA . HIS A 1 103 ? 2.776 -3.869 -7.850 1.00 86.31 103 HIS A CA 1
ATOM 765 C C . HIS A 1 103 ? 4.224 -4.365 -7.951 1.00 86.31 103 HIS A C 1
ATOM 767 O O . HIS A 1 103 ? 4.923 -3.998 -8.889 1.00 86.31 103 HIS A O 1
ATOM 773 N N . ILE A 1 104 ? 4.667 -5.260 -7.057 1.00 88.31 104 ILE A N 1
ATOM 774 C CA . ILE A 1 104 ? 5.991 -5.898 -7.155 1.00 88.31 104 ILE A CA 1
ATOM 775 C C . ILE A 1 104 ? 6.111 -6.663 -8.474 1.00 88.31 104 ILE A C 1
ATOM 777 O O . ILE A 1 104 ? 7.129 -6.547 -9.154 1.00 88.31 104 ILE A O 1
ATOM 781 N N . TRP A 1 105 ? 5.076 -7.414 -8.861 1.00 87.00 105 TRP A N 1
ATOM 782 C CA . TRP A 1 105 ? 5.090 -8.183 -10.103 1.00 87.00 105 TRP A CA 1
ATOM 783 C C . TRP A 1 105 ? 5.150 -7.283 -11.340 1.00 87.00 105 TRP A C 1
ATOM 785 O O . TRP A 1 105 ? 5.932 -7.551 -12.248 1.00 87.00 105 TRP A O 1
ATOM 795 N N . ILE A 1 106 ? 4.379 -6.191 -11.367 1.00 86.12 106 ILE A N 1
ATOM 796 C CA . ILE A 1 106 ? 4.425 -5.193 -12.446 1.00 86.12 106 ILE A CA 1
ATOM 797 C C . ILE A 1 106 ? 5.807 -4.540 -12.512 1.00 86.12 106 ILE A C 1
ATOM 799 O O . ILE A 1 106 ? 6.400 -4.493 -13.588 1.00 86.12 106 ILE A O 1
ATOM 803 N N . THR A 1 107 ? 6.353 -4.094 -11.378 1.00 86.56 107 THR A N 1
ATOM 804 C CA . THR A 1 107 ? 7.681 -3.470 -11.304 1.00 86.56 107 THR A CA 1
ATOM 805 C C . THR A 1 107 ? 8.777 -4.432 -11.762 1.00 86.56 107 THR A C 1
ATOM 807 O O . THR A 1 107 ? 9.664 -4.034 -12.518 1.00 86.56 107 THR A O 1
ATOM 810 N N . ALA A 1 108 ? 8.694 -5.706 -11.371 1.00 83.50 108 ALA A N 1
ATOM 811 C CA . ALA A 1 108 ? 9.612 -6.751 -11.805 1.00 83.50 108 ALA A CA 1
ATOM 812 C C . ALA A 1 108 ? 9.491 -7.048 -13.301 1.00 83.50 108 ALA A C 1
ATOM 814 O O . ALA A 1 108 ? 10.517 -7.199 -13.955 1.00 83.50 108 ALA A O 1
ATOM 815 N N . LEU A 1 109 ? 8.281 -7.112 -13.861 1.00 82.75 109 LEU A N 1
ATOM 816 C CA . LEU A 1 109 ? 8.087 -7.366 -15.290 1.00 82.75 109 LEU A CA 1
ATOM 817 C C . LEU A 1 109 ? 8.563 -6.183 -16.144 1.00 82.75 109 LEU A C 1
ATOM 819 O O . LEU A 1 109 ? 9.195 -6.389 -17.178 1.00 82.75 109 LEU A O 1
ATOM 823 N N . ALA A 1 110 ? 8.301 -4.959 -15.679 1.00 78.75 110 ALA A N 1
ATOM 824 C CA . ALA A 1 110 ? 8.693 -3.722 -16.343 1.00 78.75 110 ALA A CA 1
ATOM 825 C C . ALA A 1 110 ? 10.216 -3.506 -16.363 1.00 78.75 110 ALA A C 1
ATOM 827 O O . ALA A 1 110 ? 10.727 -2.947 -17.327 1.00 78.75 110 ALA A O 1
ATOM 828 N N . HIS A 1 111 ? 10.935 -3.948 -15.323 1.00 73.81 111 HIS A N 1
ATOM 829 C CA . HIS A 1 111 ? 12.392 -3.782 -15.234 1.00 73.81 111 HIS A CA 1
ATOM 830 C C . HIS A 1 111 ? 13.209 -4.992 -15.677 1.00 73.81 111 HIS A C 1
ATOM 832 O O . HIS A 1 111 ? 14.295 -4.795 -16.209 1.00 73.81 111 HIS A O 1
ATOM 838 N N . ASN A 1 112 ? 12.749 -6.225 -15.441 1.00 66.75 112 ASN A N 1
ATOM 839 C CA . ASN A 1 112 ? 13.578 -7.389 -15.752 1.00 66.75 112 ASN A CA 1
ATOM 840 C C . ASN A 1 112 ? 13.603 -7.730 -17.229 1.00 66.75 112 ASN A C 1
ATOM 842 O O . ASN A 1 112 ? 14.615 -8.249 -17.661 1.00 66.75 112 ASN A O 1
ATOM 846 N N . GLY A 1 113 ? 12.519 -7.528 -17.984 1.00 52.91 113 GLY A N 1
ATOM 847 C CA . GLY A 1 113 ? 12.424 -8.094 -19.325 1.00 52.91 113 GLY A CA 1
ATOM 848 C C . GLY A 1 113 ? 12.868 -9.567 -19.366 1.00 52.91 113 GLY A C 1
ATOM 849 O O . GLY A 1 113 ? 13.987 -9.871 -19.760 1.00 52.91 113 GLY A O 1
ATOM 850 N N . LEU A 1 114 ? 11.965 -10.519 -19.099 1.00 50.84 114 LEU A N 1
ATOM 851 C CA . LEU A 1 114 ? 12.045 -11.838 -19.761 1.00 50.84 114 LEU A CA 1
ATOM 852 C C . LEU A 1 114 ? 11.803 -11.643 -21.278 1.00 50.84 114 LEU A C 1
ATOM 854 O O . LEU A 1 114 ? 10.787 -12.052 -21.839 1.00 50.84 114 LEU A O 1
ATOM 858 N N . ALA A 1 115 ? 12.699 -10.876 -21.890 1.00 50.34 115 ALA A N 1
ATOM 859 C CA . ALA A 1 115 ? 12.798 -10.426 -23.264 1.00 50.34 115 ALA A CA 1
ATOM 860 C C . ALA A 1 115 ? 14.261 -10.005 -23.526 1.00 50.34 115 ALA A C 1
ATOM 862 O O . ALA A 1 115 ? 14.509 -8.892 -23.974 1.00 50.34 115 ALA A O 1
ATOM 863 N N . SER A 1 116 ? 15.204 -10.891 -23.198 1.00 39.97 116 SER A N 1
ATOM 864 C CA . SER A 1 116 ? 16.328 -11.316 -24.051 1.00 39.97 116 SER A CA 1
ATOM 865 C C . SER A 1 116 ? 17.150 -12.351 -23.296 1.00 39.97 116 SER A C 1
ATOM 867 O O . SER A 1 116 ? 17.776 -11.956 -22.287 1.00 39.97 116 SER A O 1
#